Protein AF-A0A8J6XRF7-F1 (afdb_monomer_lite)

Radius of gyration: 14.45 Å; chains: 1; bounding box: 49×16×34 Å

Organism: NCBI:txid2886004

Secondary structure (DSSP, 8-state):
----------------SS---HHHHHHHHHHTSPTT----HHHHHHHTTTSS-HHHHT-

InterPro domains:
  IPR014048 Methylated-DNA-[protein]-cysteine S-methyltransferase, DNA binding [PF01035] (23-59)
  IPR036217 Methylated DNA-protein cysteine methyltransferase, DNA binding domain [SSF46767] (21-59)
  IPR036388 Winged helix-like DNA-binding domain superfamily [G3DSA:1.10.10.10] (18-59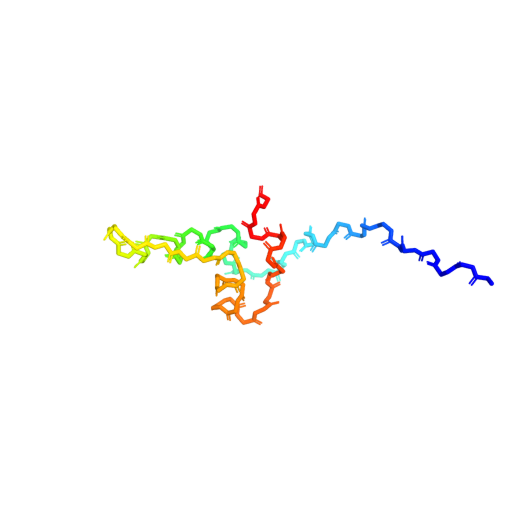)

Sequence 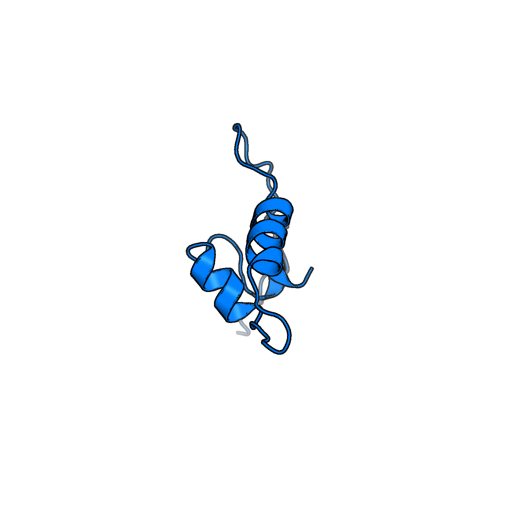(59 aa):
MAKGRSRGKRVHGDVRGKAKPAFEQVYDLVRTIPSGRVMTYGQISVMLEATLSPAAVGW

Structure (mmCIF, N/CA/C/O backbone):
data_AF-A0A8J6XRF7-F1
#
_entry.id   AF-A0A8J6XRF7-F1
#
loop_
_atom_site.group_PDB
_atom_site.id
_atom_site.type_symbol
_atom_site.label_atom_id
_atom_site.label_alt_id
_atom_site.label_comp_id
_atom_site.label_asym_id
_atom_site.label_entity_id
_atom_site.label_seq_id
_atom_site.pdbx_PDB_ins_code
_atom_site.Cartn_x
_atom_site.Cartn_y
_atom_site.Cartn_z
_atom_site.occupancy
_atom_site.B_iso_or_equiv
_atom_site.auth_seq_id
_atom_site.auth_comp_id
_atom_site.auth_asym_id
_atom_site.auth_atom_id
_atom_site.pdbx_PDB_model_num
ATOM 1 N N . MET A 1 1 ? 36.732 -13.347 -0.997 1.00 39.84 1 MET A N 1
ATOM 2 C CA . MET A 1 1 ? 36.293 -12.282 -1.928 1.00 39.84 1 MET A CA 1
ATOM 3 C C . MET A 1 1 ? 34.832 -11.956 -1.647 1.00 39.84 1 MET A C 1
ATOM 5 O O . MET A 1 1 ? 33.992 -12.838 -1.762 1.00 39.84 1 MET A O 1
ATOM 9 N N . ALA A 1 2 ? 34.539 -10.739 -1.184 1.00 43.56 2 ALA A N 1
ATOM 10 C CA . ALA A 1 2 ? 33.191 -10.309 -0.807 1.00 43.56 2 ALA A CA 1
ATOM 11 C C . ALA A 1 2 ? 32.339 -10.019 -2.056 1.00 43.56 2 ALA A C 1
ATOM 13 O O . ALA A 1 2 ? 32.750 -9.261 -2.934 1.00 43.56 2 ALA A O 1
ATOM 14 N N . LYS A 1 3 ? 31.155 -10.635 -2.147 1.00 42.75 3 LYS A N 1
ATOM 15 C CA . LYS A 1 3 ? 30.230 -10.492 -3.279 1.00 42.75 3 LYS A CA 1
ATOM 16 C C . LYS A 1 3 ? 29.535 -9.128 -3.185 1.00 42.75 3 LYS A C 1
ATOM 18 O O . LYS A 1 3 ? 28.640 -8.936 -2.364 1.00 42.75 3 LYS A O 1
ATOM 23 N N . GLY A 1 4 ? 29.982 -8.173 -4.000 1.00 37.09 4 GLY A N 1
ATOM 24 C CA . GLY A 1 4 ? 29.397 -6.837 -4.104 1.00 37.09 4 GLY A CA 1
ATOM 25 C C . GLY A 1 4 ? 27.914 -6.909 -4.468 1.00 37.09 4 GLY A C 1
ATOM 26 O O . GLY A 1 4 ? 27.542 -7.354 -5.553 1.00 37.09 4 GLY A O 1
ATOM 27 N N . ARG A 1 5 ? 27.054 -6.490 -3.538 1.00 55.56 5 ARG A N 1
ATOM 28 C CA . ARG A 1 5 ? 25.606 -6.374 -3.726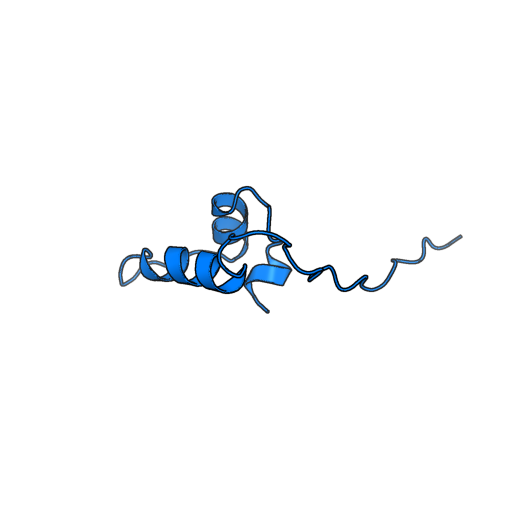 1.00 55.56 5 ARG A CA 1
ATOM 29 C C . ARG A 1 5 ? 25.360 -5.179 -4.652 1.00 55.56 5 ARG A C 1
ATOM 31 O O . ARG A 1 5 ? 25.476 -4.033 -4.225 1.00 55.56 5 ARG A O 1
ATOM 38 N N . SER A 1 6 ? 25.099 -5.460 -5.929 1.00 51.25 6 SER A N 1
ATOM 39 C CA . SER A 1 6 ? 24.751 -4.463 -6.947 1.00 51.25 6 SER A CA 1
ATOM 40 C C . SER A 1 6 ? 23.616 -3.569 -6.433 1.00 51.25 6 SER A C 1
ATOM 42 O O . SER A 1 6 ? 22.501 -4.034 -6.190 1.00 51.25 6 SER A O 1
ATOM 44 N N . ARG A 1 7 ? 23.923 -2.288 -6.200 1.00 56.09 7 ARG A N 1
ATOM 45 C CA . ARG A 1 7 ? 22.933 -1.267 -5.856 1.00 56.09 7 ARG A CA 1
ATOM 46 C C . ARG A 1 7 ? 22.151 -0.902 -7.113 1.00 56.09 7 ARG A C 1
ATOM 48 O O . ARG A 1 7 ? 22.703 -0.312 -8.032 1.00 56.09 7 ARG A O 1
ATOM 55 N N . GLY A 1 8 ? 20.859 -1.218 -7.086 1.00 56.59 8 GLY A N 1
ATOM 56 C CA . GLY A 1 8 ? 19.792 -0.392 -7.648 1.00 56.59 8 GLY A CA 1
ATOM 57 C C . GLY A 1 8 ? 19.945 0.026 -9.106 1.00 56.59 8 GLY A C 1
ATOM 58 O O . GLY A 1 8 ? 20.115 1.208 -9.395 1.00 56.59 8 GLY A O 1
ATOM 59 N N . LYS A 1 9 ? 19.741 -0.913 -10.034 1.00 44.44 9 LYS A N 1
ATOM 60 C CA . LYS A 1 9 ? 19.198 -0.546 -11.346 1.00 44.44 9 LYS A CA 1
ATOM 61 C C . LYS A 1 9 ? 17.760 -0.081 -11.090 1.00 44.44 9 LYS A C 1
ATOM 63 O O . LYS A 1 9 ? 16.944 -0.873 -10.630 1.00 44.44 9 LYS A O 1
ATOM 68 N N . ARG A 1 10 ? 17.459 1.204 -11.284 1.00 52.72 10 ARG A N 1
ATOM 69 C CA . ARG A 1 10 ? 16.081 1.718 -11.219 1.00 52.72 10 ARG A CA 1
ATOM 70 C C . ARG A 1 10 ? 15.287 1.009 -12.319 1.00 52.72 10 ARG A C 1
ATOM 72 O O . ARG A 1 10 ? 15.516 1.264 -13.493 1.00 52.72 10 ARG A O 1
ATOM 79 N N . VAL A 1 11 ? 14.437 0.059 -11.932 1.00 57.34 11 VAL A N 1
ATOM 80 C CA . VAL A 1 11 ? 13.666 -0.794 -12.856 1.00 57.34 11 VAL A CA 1
ATOM 81 C C . VAL A 1 11 ? 12.295 -0.225 -13.206 1.00 57.34 11 VAL A C 1
ATOM 83 O O . VAL A 1 11 ? 11.512 -0.918 -13.844 1.00 57.34 11 VAL A O 1
ATOM 86 N N . HIS A 1 12 ? 12.000 1.035 -12.868 1.00 47.47 12 HIS A N 1
ATOM 87 C CA . HIS A 1 12 ? 10.876 1.722 -13.505 1.00 47.47 12 HIS A CA 1
ATOM 88 C C . HIS A 1 12 ? 11.303 2.165 -14.910 1.00 47.47 12 HIS A C 1
ATOM 90 O O . HIS A 1 12 ? 11.471 3.346 -15.195 1.00 47.47 12 HIS A O 1
ATOM 96 N N . GLY A 1 13 ? 11.608 1.174 -15.749 1.00 45.03 13 GLY A N 1
ATOM 97 C CA . GLY A 1 13 ? 11.645 1.349 -17.185 1.00 45.03 13 GLY A CA 1
ATOM 98 C C . GLY A 1 13 ? 10.202 1.429 -17.639 1.00 45.03 13 GLY A C 1
ATOM 99 O O . GLY A 1 13 ? 9.410 0.555 -17.288 1.00 45.03 13 GLY A O 1
ATOM 100 N N . ASP A 1 14 ? 9.886 2.500 -18.357 1.00 48.94 14 ASP A N 1
ATOM 101 C CA . ASP A 1 14 ? 8.634 2.711 -19.066 1.00 48.94 14 ASP A CA 1
ATOM 102 C C . ASP A 1 14 ? 8.009 1.384 -19.501 1.00 48.94 14 ASP A C 1
ATOM 104 O O . ASP A 1 14 ? 8.522 0.706 -20.400 1.00 48.94 14 ASP A O 1
ATOM 108 N N . VAL A 1 15 ? 6.893 1.009 -18.869 1.00 52.88 15 VAL A N 1
ATOM 109 C CA . VAL A 1 15 ? 6.033 -0.054 -19.386 1.00 52.88 15 VAL A CA 1
ATOM 110 C C . VAL A 1 15 ? 5.423 0.503 -20.669 1.00 52.88 15 VAL A C 1
ATOM 112 O O . VAL A 1 15 ? 4.365 1.130 -20.676 1.00 52.88 15 VAL A O 1
ATOM 115 N N . ARG A 1 16 ? 6.159 0.357 -21.775 1.00 45.09 16 ARG A N 1
ATOM 116 C CA . ARG A 1 16 ? 5.705 0.703 -23.118 1.00 45.09 16 ARG A CA 1
ATOM 117 C C . ARG A 1 16 ? 4.532 -0.202 -23.474 1.00 45.09 16 ARG A C 1
ATOM 119 O O . ARG A 1 16 ? 4.721 -1.315 -23.949 1.00 45.09 16 ARG A O 1
ATOM 126 N N . GLY A 1 17 ? 3.330 0.327 -23.284 1.00 42.78 17 GLY A N 1
ATOM 127 C CA . GLY A 1 17 ? 2.108 -0.179 -23.896 1.00 42.78 17 GLY A CA 1
ATOM 128 C C . GLY A 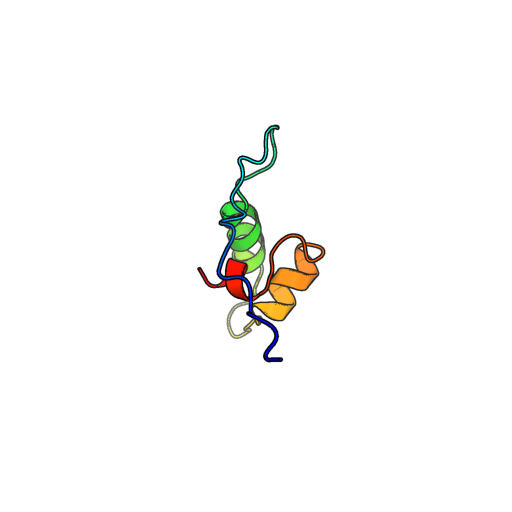1 17 ? 0.962 -0.246 -22.911 1.00 42.78 17 GLY A C 1
ATOM 129 O O . GLY A 1 17 ? 0.971 -1.144 -22.092 1.00 42.78 17 GLY A O 1
ATOM 130 N N . LYS A 1 18 ? -0.006 0.680 -23.028 1.00 49.88 18 LYS A N 1
ATOM 131 C CA . LYS A 1 18 ? -1.421 0.634 -22.572 1.00 49.88 18 LYS A CA 1
ATOM 132 C C . LYS A 1 18 ? -1.760 -0.018 -21.209 1.00 49.88 18 LYS A C 1
ATOM 134 O O . LYS A 1 18 ? -2.933 -0.229 -20.924 1.00 49.88 18 LYS A O 1
ATOM 139 N N . ALA A 1 19 ? -0.783 -0.335 -20.373 1.00 55.31 19 ALA A N 1
ATOM 140 C CA . ALA A 1 19 ? -0.934 -0.942 -19.070 1.00 55.31 19 ALA A CA 1
ATOM 141 C C . ALA A 1 19 ? -1.008 0.185 -18.049 1.00 55.31 19 ALA A C 1
ATOM 143 O O . ALA A 1 19 ? -0.226 1.138 -18.116 1.00 55.31 19 ALA A O 1
ATOM 144 N N . LYS A 1 20 ? -1.964 0.087 -17.123 1.00 62.72 20 LYS A N 1
ATOM 145 C CA . LYS A 1 20 ? -2.092 1.054 -16.036 1.00 62.72 20 LYS A CA 1
ATOM 146 C C . LYS A 1 20 ? -0.741 1.206 -15.325 1.00 62.72 20 LYS A C 1
ATOM 148 O O . LYS A 1 20 ? -0.089 0.181 -15.076 1.00 62.72 20 LYS A O 1
ATOM 153 N N . PRO A 1 21 ? -0.324 2.437 -14.981 1.00 79.19 21 PRO A N 1
ATOM 154 C CA . PRO A 1 21 ? 0.846 2.679 -14.151 1.00 79.19 21 PRO A CA 1
ATOM 155 C C . PRO A 1 21 ? 0.878 1.716 -12.963 1.00 79.19 21 PRO A C 1
ATOM 157 O O . PRO A 1 21 ? -0.149 1.463 -12.338 1.00 79.19 21 PRO A O 1
ATOM 160 N N . ALA A 1 22 ? 2.053 1.176 -12.640 1.00 79.00 22 ALA A N 1
ATOM 161 C CA . ALA A 1 22 ? 2.225 0.194 -11.565 1.00 79.00 22 ALA A CA 1
ATOM 162 C C . ALA A 1 22 ? 1.528 0.603 -10.248 1.00 79.00 22 ALA A C 1
ATOM 164 O O . ALA A 1 22 ? 0.904 -0.222 -9.586 1.00 79.00 22 ALA A O 1
ATOM 165 N N . PHE A 1 23 ? 1.572 1.895 -9.913 1.00 83.75 23 PHE A N 1
ATOM 166 C CA . PHE A 1 23 ? 0.918 2.461 -8.732 1.00 83.75 23 PHE A CA 1
ATOM 167 C C . PHE A 1 23 ? -0.611 2.436 -8.797 1.00 83.75 23 PHE A C 1
ATOM 169 O O . PHE A 1 23 ? -1.256 2.207 -7.779 1.00 83.75 23 PHE A O 1
ATOM 176 N N . GLU A 1 24 ? -1.213 2.620 -9.973 1.00 89.12 24 GLU A N 1
ATOM 177 C CA . GLU A 1 24 ? -2.669 2.521 -10.115 1.00 89.12 24 GLU A CA 1
ATOM 178 C C . GLU A 1 24 ? -3.163 1.109 -9.808 1.00 89.12 24 GLU A C 1
ATOM 180 O O . GLU A 1 24 ? -4.169 0.953 -9.124 1.00 89.12 24 GLU A O 1
ATOM 185 N N . GLN A 1 25 ? -2.423 0.084 -10.237 1.00 88.50 25 GLN A N 1
ATOM 186 C CA . GLN A 1 25 ? -2.761 -1.311 -9.941 1.00 88.50 25 GLN A CA 1
ATOM 187 C C . GLN A 1 25 ? -2.680 -1.604 -8.436 1.00 88.50 25 GLN A C 1
ATOM 189 O O . GLN A 1 25 ? -3.550 -2.277 -7.882 1.00 88.50 25 GLN A O 1
ATOM 194 N N . VAL A 1 26 ? -1.671 -1.046 -7.754 1.00 89.88 26 VAL A N 1
ATOM 195 C CA . VAL A 1 26 ? -1.564 -1.112 -6.288 1.00 89.88 26 VAL A CA 1
ATOM 196 C C . VAL A 1 26 ? -2.764 -0.428 -5.632 1.00 89.88 26 VAL A C 1
ATOM 198 O O . VAL A 1 26 ? -3.388 -1.011 -4.747 1.00 89.88 26 VAL A O 1
ATOM 201 N N . TYR A 1 27 ? -3.127 0.781 -6.064 1.00 91.94 27 TYR A N 1
ATOM 202 C CA . TYR A 1 27 ? -4.254 1.505 -5.477 1.00 91.94 27 TYR A CA 1
ATOM 203 C C . TYR A 1 27 ? -5.599 0.823 -5.722 1.00 91.94 27 TYR A C 1
ATOM 205 O O . TYR A 1 27 ? -6.445 0.829 -4.828 1.00 91.94 27 TYR A O 1
ATOM 213 N N . ASP A 1 28 ? -5.801 0.217 -6.890 1.00 93.06 28 ASP A N 1
ATOM 214 C CA . ASP A 1 28 ? -7.003 -0.562 -7.183 1.00 93.06 28 ASP A CA 1
ATOM 215 C C . ASP A 1 28 ? -7.144 -1.731 -6.197 1.00 93.06 28 ASP A C 1
ATOM 217 O O . ASP A 1 28 ? -8.218 -1.913 -5.628 1.00 93.06 28 ASP A O 1
ATOM 221 N N . LEU A 1 29 ? -6.052 -2.441 -5.886 1.00 91.81 29 LEU A N 1
ATOM 222 C CA . LEU A 1 29 ? -6.048 -3.488 -4.860 1.00 91.81 29 LEU A CA 1
ATOM 223 C C . LEU A 1 29 ? -6.299 -2.941 -3.453 1.00 91.81 29 LEU A C 1
ATOM 225 O O . LEU A 1 29 ? -7.129 -3.487 -2.726 1.00 91.81 29 LEU A O 1
ATOM 229 N N . VAL A 1 30 ? -5.628 -1.857 -3.059 1.00 93.31 30 VAL A N 1
ATOM 230 C CA . VAL A 1 30 ? -5.784 -1.266 -1.718 1.00 93.31 30 VAL A CA 1
ATOM 231 C C . VAL A 1 30 ? -7.233 -0.844 -1.457 1.00 93.31 30 VAL A C 1
ATOM 233 O O . VAL A 1 30 ? -7.738 -1.047 -0.354 1.00 93.31 30 VAL A O 1
ATOM 236 N N . ARG A 1 31 ? -7.940 -0.334 -2.472 1.00 95.44 31 ARG A N 1
ATOM 237 C CA . ARG A 1 31 ? -9.360 0.049 -2.363 1.00 95.44 31 ARG A CA 1
ATOM 238 C C . ARG A 1 31 ? -10.306 -1.127 -2.121 1.00 95.44 31 ARG A C 1
ATOM 240 O O . ARG A 1 31 ? -11.419 -0.906 -1.657 1.00 95.44 31 ARG A O 1
ATOM 247 N N . THR A 1 32 ? -9.888 -2.357 -2.420 1.00 96.00 32 THR A N 1
ATOM 248 C CA . THR A 1 32 ? -10.695 -3.561 -2.153 1.00 96.00 32 THR A CA 1
ATOM 249 C C . THR A 1 32 ? -10.558 -4.089 -0.726 1.00 96.00 32 THR A C 1
ATOM 251 O O . THR A 1 32 ? -11.316 -4.976 -0.334 1.00 96.00 32 THR A O 1
ATOM 254 N N . ILE A 1 33 ? -9.613 -3.566 0.065 1.00 94.00 33 ILE A N 1
ATOM 255 C CA . ILE A 1 33 ? -9.381 -4.031 1.435 1.00 94.00 33 ILE A CA 1
ATOM 256 C C . ILE A 1 33 ? -10.582 -3.626 2.309 1.00 94.00 33 ILE A C 1
ATOM 258 O O . ILE A 1 33 ? -10.873 -2.434 2.424 1.00 94.00 33 ILE A O 1
ATOM 262 N N . PRO A 1 34 ? -11.280 -4.581 2.957 1.00 95.94 34 PRO A N 1
ATOM 263 C CA . PRO A 1 34 ? -12.415 -4.259 3.814 1.00 95.94 34 PRO A CA 1
ATOM 264 C C . PRO A 1 34 ? -12.009 -3.407 5.018 1.00 95.94 34 PRO A C 1
ATOM 266 O O . PRO A 1 34 ? -10.939 -3.602 5.599 1.00 95.94 34 PRO A O 1
ATOM 269 N N . SER A 1 35 ? -12.909 -2.530 5.460 1.00 95.12 35 SER A N 1
ATOM 270 C CA . SER A 1 35 ? -12.725 -1.750 6.686 1.00 95.12 35 SER A CA 1
ATOM 271 C C . SER A 1 35 ? -12.417 -2.655 7.884 1.00 95.12 35 SER A C 1
ATOM 273 O O . SER A 1 35 ? -13.053 -3.692 8.078 1.00 95.12 35 SER A O 1
ATOM 275 N N . GLY A 1 36 ? -11.425 -2.269 8.689 1.00 96.75 36 GLY A N 1
ATOM 276 C CA . GLY A 1 36 ? -10.964 -3.063 9.834 1.00 96.75 36 GLY A CA 1
ATOM 277 C C . GLY A 1 36 ? -10.075 -4.256 9.466 1.00 96.75 36 GLY A C 1
ATOM 278 O O . GLY A 1 36 ? -9.666 -5.000 10.357 1.00 96.75 36 GLY A O 1
ATOM 279 N N . ARG A 1 37 ? -9.746 -4.444 8.181 1.00 96.94 37 ARG A N 1
ATOM 280 C CA . ARG A 1 37 ? -8.731 -5.400 7.728 1.00 96.94 37 ARG A CA 1
ATOM 281 C C . ARG A 1 37 ? -7.501 -4.683 7.201 1.00 96.94 37 ARG A C 1
ATOM 283 O O . ARG A 1 37 ? -7.536 -3.519 6.817 1.00 96.94 37 ARG A O 1
ATOM 290 N N . VAL A 1 38 ? -6.400 -5.420 7.191 1.00 96.19 38 VAL A N 1
ATOM 291 C CA . VAL A 1 38 ? -5.113 -4.968 6.675 1.00 96.19 38 VAL A CA 1
ATOM 292 C C . VAL A 1 38 ? -4.570 -6.000 5.705 1.00 96.19 38 VAL A C 1
ATOM 294 O O . VAL A 1 38 ? -4.901 -7.185 5.784 1.00 96.19 38 VAL A O 1
ATOM 297 N N . MET A 1 39 ? -3.713 -5.541 4.805 1.00 95.31 39 MET A N 1
ATOM 298 C CA . MET A 1 39 ? -2.986 -6.387 3.875 1.00 95.31 39 MET A CA 1
ATOM 299 C C . MET A 1 39 ? -1.527 -5.952 3.860 1.00 95.31 39 MET A C 1
ATOM 301 O O . MET A 1 39 ? -1.219 -4.763 3.902 1.00 95.31 39 MET A O 1
ATOM 305 N N . THR A 1 40 ? -0.619 -6.918 3.838 1.00 95.88 40 THR A N 1
ATOM 306 C CA . THR A 1 40 ? 0.819 -6.651 3.806 1.00 95.88 40 THR A CA 1
ATOM 307 C C . THR A 1 40 ? 1.273 -6.303 2.390 1.00 95.88 40 THR A C 1
ATOM 309 O O . THR A 1 40 ? 0.702 -6.771 1.403 1.00 95.88 40 THR A O 1
ATOM 312 N N . TYR A 1 41 ? 2.373 -5.559 2.270 1.00 93.06 41 TYR A N 1
ATOM 313 C CA . TYR A 1 41 ? 2.999 -5.292 0.969 1.00 93.06 41 TYR A CA 1
ATOM 314 C C . TYR A 1 41 ? 3.399 -6.573 0.226 1.00 93.06 41 TYR A C 1
ATOM 316 O O . TYR A 1 41 ? 3.337 -6.627 -0.999 1.00 93.06 41 TYR A O 1
ATOM 324 N N . GLY A 1 42 ? 3.759 -7.628 0.968 1.00 92.44 42 GLY A N 1
ATOM 325 C CA . GLY A 1 42 ? 4.015 -8.954 0.406 1.00 92.44 42 GLY A CA 1
ATOM 326 C C . GLY A 1 42 ? 2.773 -9.571 -0.232 1.00 92.44 42 GLY A C 1
ATOM 327 O O . GLY A 1 42 ? 2.845 -10.077 -1.346 1.00 92.44 42 GLY A O 1
ATOM 328 N N . GLN A 1 43 ? 1.621 -9.473 0.429 1.00 93.69 43 GLN A N 1
ATOM 329 C CA . GLN A 1 43 ? 0.353 -9.966 -0.113 1.00 93.69 43 GLN A CA 1
ATOM 330 C C . GLN A 1 43 ? -0.090 -9.170 -1.345 1.00 93.69 43 GLN A C 1
ATOM 332 O O . GLN A 1 43 ? -0.463 -9.779 -2.341 1.00 93.69 43 GLN A O 1
ATOM 337 N N . ILE A 1 44 ? 0.033 -7.837 -1.324 1.00 90.81 44 ILE A N 1
ATOM 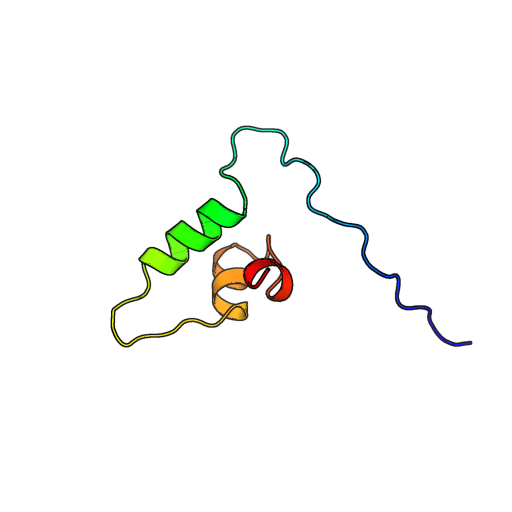338 C CA . ILE A 1 44 ? -0.245 -6.993 -2.502 1.00 90.81 44 ILE A CA 1
ATOM 339 C C . ILE A 1 44 ? 0.659 -7.397 -3.676 1.00 90.81 44 ILE A C 1
ATOM 341 O O . ILE A 1 44 ? 0.188 -7.560 -4.796 1.00 90.81 44 ILE A O 1
ATOM 345 N N . SER A 1 45 ? 1.950 -7.615 -3.415 1.00 89.12 45 SER A N 1
ATOM 346 C CA . SER A 1 45 ? 2.921 -8.073 -4.417 1.00 89.12 45 SER A CA 1
ATOM 347 C C . SER A 1 45 ? 2.531 -9.420 -5.039 1.00 89.12 45 SER A C 1
ATOM 349 O O . SER A 1 45 ? 2.570 -9.558 -6.260 1.00 89.12 45 SER A O 1
ATOM 351 N N . VAL A 1 46 ? 2.091 -10.389 -4.227 1.00 92.50 46 VAL A N 1
ATOM 352 C CA . VAL A 1 46 ? 1.606 -11.695 -4.710 1.00 92.50 46 VAL A CA 1
ATOM 353 C C . VAL A 1 46 ? 0.339 -11.546 -5.556 1.00 92.50 46 VAL A C 1
ATOM 355 O O . VAL A 1 46 ? 0.224 -12.199 -6.589 1.00 92.50 46 VAL A O 1
ATOM 358 N N . MET A 1 47 ? -0.585 -10.666 -5.163 1.00 89.75 47 MET A N 1
ATOM 359 C CA . MET A 1 47 ? -1.808 -10.393 -5.931 1.00 89.75 47 MET A CA 1
ATOM 360 C C . MET A 1 47 ? -1.536 -9.705 -7.275 1.00 89.75 47 MET A C 1
ATOM 362 O O . MET A 1 47 ? -2.342 -9.827 -8.189 1.00 89.75 47 MET A O 1
ATOM 366 N N . LEU A 1 48 ? -0.395 -9.026 -7.412 1.00 87.75 48 LEU A N 1
ATOM 367 C CA . LEU A 1 48 ? 0.113 -8.470 -8.671 1.00 87.75 48 LEU A CA 1
ATOM 368 C C . LEU A 1 48 ? 1.013 -9.459 -9.435 1.00 87.75 48 LEU A C 1
ATOM 370 O O . LEU A 1 48 ? 1.873 -9.044 -10.215 1.00 87.75 48 LEU A O 1
ATOM 374 N N . GLU A 1 49 ? 0.871 -10.760 -9.166 1.00 86.06 49 GLU A N 1
ATOM 375 C CA . GLU A 1 49 ? 1.647 -11.844 -9.788 1.00 86.06 49 GLU A CA 1
ATOM 376 C C . GLU A 1 49 ? 3.169 -11.669 -9.630 1.00 86.06 49 GLU A C 1
ATOM 378 O O . GLU A 1 49 ? 3.957 -12.050 -10.492 1.00 86.06 49 GLU A O 1
ATOM 383 N N . ALA A 1 50 ? 3.604 -11.056 -8.524 1.00 79.31 50 ALA A N 1
ATOM 384 C CA . ALA A 1 50 ? 4.999 -10.701 -8.254 1.00 79.31 50 ALA A CA 1
ATOM 385 C C . ALA A 1 50 ? 5.648 -9.768 -9.303 1.00 79.31 50 ALA A C 1
ATOM 387 O O . ALA A 1 50 ? 6.872 -9.616 -9.323 1.00 79.31 50 ALA A O 1
ATOM 388 N N . THR A 1 51 ? 4.844 -9.072 -10.116 1.00 80.56 51 THR A N 1
ATOM 389 C CA . THR A 1 51 ? 5.320 -8.048 -11.065 1.00 80.56 51 THR A CA 1
ATOM 390 C C . THR A 1 51 ? 6.004 -6.888 -10.336 1.00 80.56 51 THR A C 1
ATOM 392 O O . THR A 1 51 ? 6.978 -6.310 -10.822 1.00 80.56 51 THR A O 1
ATOM 395 N N . LEU A 1 52 ? 5.525 -6.567 -9.130 1.00 84.00 52 LEU A N 1
ATOM 396 C CA . LEU A 1 52 ? 6.150 -5.612 -8.221 1.00 84.00 52 LEU A CA 1
ATOM 397 C C . LEU A 1 52 ? 6.691 -6.339 -6.999 1.00 84.00 52 LEU A C 1
ATOM 399 O O . LEU A 1 52 ? 5.976 -7.106 -6.362 1.00 84.00 52 LEU A O 1
ATOM 403 N N . SER A 1 53 ? 7.941 -6.055 -6.630 1.00 85.62 53 SER A N 1
ATOM 404 C CA . SER A 1 53 ? 8.491 -6.531 -5.356 1.00 85.62 53 SER A CA 1
ATOM 405 C C . SER A 1 53 ? 7.778 -5.863 -4.168 1.00 85.62 53 SER A C 1
ATOM 407 O O . SER A 1 53 ? 7.360 -4.712 -4.297 1.00 85.62 53 SER A O 1
ATOM 409 N N . PRO A 1 54 ? 7.714 -6.493 -2.981 1.00 84.69 54 PRO A N 1
ATOM 410 C CA . PRO A 1 54 ? 7.095 -5.881 -1.800 1.00 84.69 54 PRO A CA 1
ATOM 411 C C . PRO A 1 54 ? 7.703 -4.519 -1.435 1.00 84.69 54 PRO A C 1
ATOM 413 O O . PRO A 1 54 ? 6.995 -3.615 -1.006 1.00 84.69 54 PRO A O 1
ATOM 416 N N . ALA A 1 55 ? 9.010 -4.348 -1.657 1.00 87.38 55 ALA A N 1
ATOM 417 C CA . ALA A 1 55 ? 9.687 -3.070 -1.459 1.00 87.38 55 ALA A CA 1
ATOM 418 C C . ALA A 1 55 ? 9.224 -2.001 -2.462 1.00 87.38 55 ALA A C 1
ATOM 420 O O . ALA A 1 55 ? 9.134 -0.838 -2.097 1.00 87.38 55 ALA A O 1
ATOM 421 N N . ALA A 1 56 ? 8.915 -2.385 -3.704 1.00 85.38 56 ALA A N 1
ATOM 422 C CA . ALA A 1 56 ? 8.402 -1.474 -4.728 1.00 85.38 56 ALA A CA 1
ATOM 423 C C . ALA A 1 56 ? 6.942 -1.062 -4.479 1.00 85.38 56 ALA A C 1
ATOM 425 O O . ALA A 1 56 ? 6.557 0.023 -4.886 1.00 85.38 56 ALA A O 1
ATOM 426 N N . VAL A 1 57 ? 6.146 -1.902 -3.808 1.00 85.56 57 VAL A N 1
ATOM 427 C CA . VAL A 1 57 ? 4.762 -1.572 -3.416 1.00 85.56 57 VAL A CA 1
ATOM 428 C C . VAL A 1 57 ? 4.722 -0.493 -2.326 1.00 85.56 57 VAL A C 1
ATOM 430 O O . VAL A 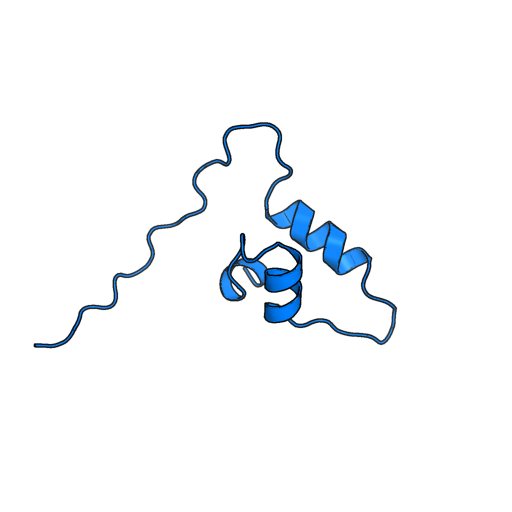1 57 ? 3.769 0.275 -2.270 1.00 85.56 57 VAL A O 1
ATOM 433 N N . GLY A 1 58 ? 5.730 -0.450 -1.450 1.00 84.94 58 GLY A N 1
ATOM 434 C CA . GLY A 1 58 ? 5.802 0.511 -0.344 1.00 84.94 58 GLY A CA 1
ATOM 435 C C . GLY A 1 58 ? 6.512 1.834 -0.661 1.00 84.94 58 GLY A C 1
ATOM 436 O O . GLY A 1 58 ? 6.638 2.652 0.247 1.00 84.94 58 GLY A O 1
ATOM 437 N N . TRP A 1 59 ? 7.022 2.010 -1.884 1.00 84.56 59 TRP A N 1
ATOM 438 C CA . TRP A 1 59 ? 7.599 3.272 -2.373 1.00 84.56 59 TRP A CA 1
ATOM 439 C C . TRP A 1 59 ? 6.501 4.230 -2.830 1.00 84.56 59 TRP A C 1
ATOM 441 O O . TRP A 1 59 ? 6.697 5.450 -2.641 1.00 84.56 59 TRP A O 1
#

Foldseek 3Di:
DDDDDDPDPPPPDPPPDDDPDPQVLLVVVVVPADPPDDDQLCRSCVVVVVPDDSVRSVD

pLDDT: mean 75.96, std 19.89, range [37.09, 96.94]